Protein AF-A0A391PCW1-F1 (afdb_monomer)

Structure (mmCIF, N/CA/C/O backbone):
data_AF-A0A391PCW1-F1
#
_entry.id   AF-A0A391PCW1-F1
#
loop_
_atom_site.group_PDB
_atom_site.id
_atom_site.type_symbol
_atom_site.label_atom_id
_atom_site.label_alt_id
_atom_site.label_comp_id
_atom_site.label_asym_id
_atom_site.label_entity_id
_atom_site.label_seq_id
_atom_site.pdbx_PDB_ins_code
_atom_site.Cartn_x
_atom_site.Cartn_y
_atom_site.Cartn_z
_atom_site.occupancy
_atom_site.B_iso_or_equiv
_atom_site.auth_seq_id
_atom_site.auth_comp_id
_atom_site.auth_asym_id
_atom_site.auth_atom_id
_atom_site.pdbx_PDB_model_num
ATOM 1 N N . MET A 1 1 ? -11.273 5.932 2.622 1.00 95.50 1 MET A N 1
ATOM 2 C CA . MET A 1 1 ? -10.187 6.871 2.271 1.00 95.50 1 MET A CA 1
ATOM 3 C C . MET A 1 1 ? -9.522 6.354 1.014 1.00 95.50 1 MET A C 1
ATOM 5 O O . MET A 1 1 ? -9.221 5.172 0.976 1.00 95.50 1 MET A O 1
ATOM 9 N N . LEU A 1 2 ? -9.324 7.202 0.009 1.00 98.12 2 LEU A N 1
ATOM 10 C CA . LEU A 1 2 ? -8.664 6.856 -1.251 1.00 98.12 2 LEU A CA 1
ATOM 11 C C . LEU A 1 2 ? -7.501 7.824 -1.465 1.00 98.12 2 LEU A C 1
ATOM 13 O O . LEU A 1 2 ? -7.698 9.030 -1.314 1.00 98.12 2 LEU A O 1
ATOM 17 N N . PHE A 1 3 ? -6.322 7.307 -1.794 1.00 98.06 3 PHE A N 1
ATOM 18 C CA . PHE A 1 3 ? -5.142 8.116 -2.096 1.00 98.06 3 PHE A CA 1
ATOM 19 C C . PHE A 1 3 ? -4.293 7.480 -3.202 1.00 98.06 3 PHE A C 1
ATOM 21 O O . PHE A 1 3 ? -4.385 6.274 -3.450 1.00 98.06 3 PHE A O 1
ATOM 28 N N . SER A 1 4 ? -3.486 8.301 -3.878 1.00 98.19 4 SER A N 1
ATOM 29 C CA . SER A 1 4 ? -2.554 7.831 -4.902 1.00 98.19 4 SER A CA 1
ATOM 30 C C . SER A 1 4 ? -1.319 7.191 -4.272 1.00 98.19 4 SER A C 1
ATOM 32 O O . SER A 1 4 ? -0.829 7.610 -3.222 1.00 98.19 4 SER A O 1
ATOM 34 N N . TRP A 1 5 ? -0.821 6.147 -4.920 1.00 98.25 5 TRP A N 1
ATOM 35 C CA . TRP A 1 5 ? 0.445 5.508 -4.615 1.00 98.25 5 TRP A CA 1
ATOM 36 C C . TRP A 1 5 ? 1.446 5.877 -5.706 1.00 98.25 5 TRP A C 1
ATOM 38 O O . TRP A 1 5 ? 1.490 5.283 -6.788 1.00 98.25 5 TRP A O 1
ATOM 48 N N . ASP A 1 6 ? 2.266 6.869 -5.385 1.00 98.25 6 ASP A N 1
ATOM 49 C CA . ASP A 1 6 ? 3.205 7.488 -6.318 1.00 9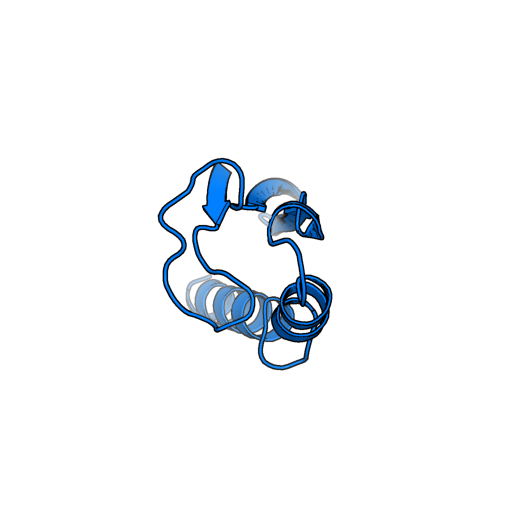8.25 6 ASP A CA 1
ATOM 50 C C . ASP A 1 6 ? 4.594 6.844 -6.210 1.00 98.25 6 ASP A C 1
ATOM 52 O O . ASP A 1 6 ? 5.609 7.524 -6.299 1.00 98.25 6 ASP A O 1
ATOM 56 N N . ILE A 1 7 ? 4.666 5.535 -5.940 1.00 97.69 7 ILE A N 1
ATOM 57 C CA . ILE A 1 7 ? 5.930 4.801 -5.792 1.00 97.69 7 ILE A CA 1
ATOM 58 C C . ILE A 1 7 ? 5.989 3.682 -6.830 1.00 97.69 7 ILE A C 1
ATOM 60 O O . ILE A 1 7 ? 5.194 2.741 -6.785 1.00 97.69 7 ILE A O 1
ATOM 64 N N . GLY A 1 8 ? 6.955 3.783 -7.743 1.00 96.44 8 GLY A N 1
ATOM 65 C CA . GLY A 1 8 ? 7.132 2.843 -8.848 1.00 96.44 8 GLY A CA 1
ATOM 66 C C . GLY A 1 8 ? 7.882 1.552 -8.481 1.00 96.44 8 GLY A C 1
ATOM 67 O O . GLY A 1 8 ? 8.280 1.351 -7.331 1.00 96.44 8 GLY A O 1
ATOM 68 N N . PRO A 1 9 ? 8.175 0.683 -9.471 1.00 97.00 9 PRO A N 1
ATOM 69 C CA . PRO A 1 9 ? 8.851 -0.609 -9.269 1.00 97.00 9 PRO A CA 1
ATOM 70 C C . PRO A 1 9 ? 10.263 -0.517 -8.679 1.00 97.00 9 PRO A C 1
ATOM 72 O O . PRO A 1 9 ? 10.783 -1.492 -8.141 1.00 97.00 9 PRO A O 1
ATOM 75 N N . THR A 1 10 ? 10.889 0.655 -8.775 1.00 96.12 10 THR A N 1
ATOM 76 C CA . THR A 1 10 ? 12.200 0.963 -8.190 1.00 96.12 10 THR A CA 1
ATOM 77 C C . THR A 1 10 ? 12.120 1.406 -6.727 1.00 96.12 10 THR A C 1
ATOM 79 O O . THR A 1 10 ? 13.151 1.734 -6.140 1.00 96.12 10 THR A O 1
ATOM 82 N N . TRP A 1 11 ? 10.919 1.439 -6.137 1.00 95.94 11 TRP A N 1
ATOM 83 C CA . TRP A 1 11 ? 10.649 1.971 -4.796 1.00 95.94 11 TRP A CA 1
ATOM 84 C C . TRP A 1 11 ? 11.056 3.440 -4.623 1.00 95.94 11 TRP A C 1
ATOM 86 O O . TRP A 1 11 ? 11.408 3.881 -3.532 1.00 95.94 11 TRP A O 1
ATOM 96 N N . GLN A 1 12 ? 11.023 4.196 -5.718 1.00 97.25 12 GLN A N 1
ATOM 97 C CA . GLN A 1 12 ? 11.235 5.640 -5.752 1.00 97.25 12 GLN A CA 1
ATOM 98 C C . GLN A 1 12 ? 9.941 6.343 -6.151 1.00 97.25 12 GLN A C 1
ATOM 100 O O . GLN A 1 12 ? 9.040 5.719 -6.713 1.00 97.25 12 GLN A O 1
ATOM 105 N N . VAL A 1 13 ? 9.879 7.646 -5.879 1.00 97.81 13 VAL A N 1
ATOM 106 C CA . VAL A 1 13 ? 8.745 8.482 -6.276 1.00 97.81 13 VAL A CA 1
ATOM 107 C C . VAL A 1 13 ? 8.609 8.491 -7.803 1.00 97.81 13 VAL A C 1
ATOM 109 O O . VAL A 1 13 ? 9.575 8.769 -8.513 1.00 97.81 13 VAL A O 1
ATOM 112 N N . GLU A 1 14 ? 7.409 8.195 -8.290 1.00 97.44 14 GLU A N 1
ATOM 113 C CA . GLU A 1 14 ? 6.976 8.351 -9.676 1.00 97.44 14 GLU A CA 1
ATOM 114 C C . GLU A 1 14 ? 6.318 9.726 -9.833 1.00 97.44 14 GLU A C 1
ATOM 116 O O . GLU A 1 14 ? 5.464 10.116 -9.039 1.00 97.44 14 GLU A O 1
ATOM 121 N N . SER A 1 15 ? 6.754 10.486 -10.835 1.00 96.81 15 SER A N 1
ATOM 122 C CA . SER A 1 15 ? 6.302 11.860 -11.065 1.00 96.81 15 SER A CA 1
ATOM 123 C C . SER A 1 15 ? 5.226 11.966 -12.138 1.00 96.81 15 SER A C 1
ATOM 125 O O . SER A 1 15 ? 4.546 12.989 -12.197 1.00 96.81 15 SER A O 1
ATOM 127 N N . ASP A 1 16 ? 5.063 10.938 -12.973 1.00 97.25 16 ASP A N 1
ATOM 128 C CA . ASP A 1 16 ? 3.994 10.826 -13.961 1.00 97.25 16 ASP A CA 1
ATOM 129 C C . ASP A 1 16 ? 2.729 10.235 -13.308 1.00 97.25 16 ASP A C 1
ATOM 131 O O . ASP A 1 16 ? 2.686 9.029 -13.051 1.00 97.25 16 ASP A O 1
ATOM 135 N N . PRO A 1 17 ? 1.655 11.024 -13.089 1.00 95.44 17 PRO A N 1
ATOM 136 C CA . PRO A 1 17 ? 0.419 10.524 -12.482 1.00 95.44 17 PRO A CA 1
ATOM 137 C C . PRO A 1 17 ? -0.269 9.429 -13.311 1.00 95.44 17 PRO A C 1
ATOM 139 O O . PRO A 1 17 ? -1.087 8.677 -12.790 1.00 95.44 17 PRO A O 1
ATOM 142 N N . GLY A 1 18 ? 0.044 9.314 -14.609 1.00 97.31 18 GLY A N 1
ATOM 143 C CA . GLY A 1 18 ? -0.451 8.227 -15.456 1.00 97.31 18 GLY A CA 1
ATOM 144 C C . GLY A 1 18 ? 0.161 6.864 -15.118 1.00 97.31 18 GLY A C 1
ATOM 145 O O . GLY A 1 18 ? -0.363 5.838 -15.558 1.00 97.31 18 GLY A O 1
ATOM 146 N N . LYS A 1 19 ? 1.244 6.850 -14.333 1.00 97.81 19 LYS A N 1
ATOM 147 C CA . LYS A 1 19 ? 1.970 5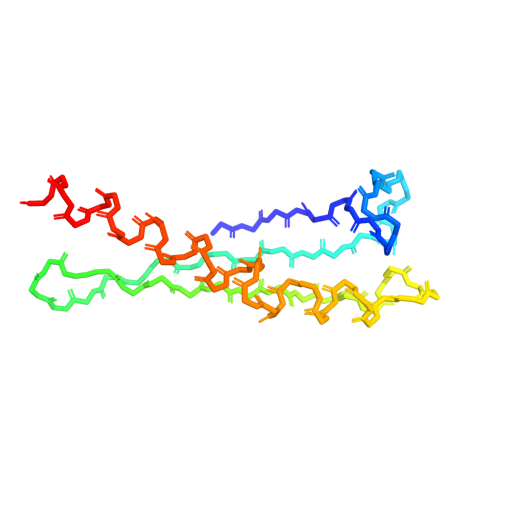.650 -13.905 1.00 97.81 19 LYS A CA 1
ATOM 148 C C . LYS A 1 19 ? 1.817 5.337 -12.423 1.00 97.81 19 LYS A C 1
ATOM 150 O O . LYS A 1 19 ? 2.517 4.467 -11.922 1.00 97.81 19 LYS A O 1
ATOM 155 N N . THR A 1 20 ? 0.906 6.004 -11.723 1.00 98.31 20 THR A N 1
ATOM 156 C CA . THR A 1 20 ? 0.659 5.754 -10.301 1.00 98.31 20 THR A CA 1
ATOM 157 C C . THR A 1 20 ? -0.506 4.786 -10.106 1.00 98.31 20 THR A C 1
ATOM 159 O O . THR A 1 20 ? -1.372 4.617 -10.974 1.00 98.31 20 THR A O 1
ATOM 162 N N . SER A 1 21 ? -0.512 4.111 -8.960 1.00 98.50 21 SER A N 1
ATOM 163 C CA . SER A 1 21 ? -1.603 3.233 -8.527 1.00 98.50 21 SER A CA 1
ATOM 164 C C . SER A 1 21 ? -2.418 3.906 -7.424 1.00 98.50 21 SER A C 1
ATOM 166 O O . SER A 1 21 ? -2.190 5.063 -7.077 1.00 98.50 21 SER A O 1
ATOM 168 N N . GLU A 1 22 ? -3.407 3.206 -6.878 1.00 98.62 22 GLU A N 1
ATOM 169 C CA . GLU A 1 22 ? -4.272 3.742 -5.828 1.00 98.62 22 GLU A CA 1
ATOM 170 C C . GLU A 1 22 ? -4.381 2.774 -4.661 1.00 98.62 22 GLU A C 1
ATOM 172 O O . GLU A 1 22 ? -4.454 1.557 -4.853 1.00 98.62 22 GLU A O 1
ATOM 177 N N . VAL A 1 23 ? -4.482 3.336 -3.460 1.00 98.75 23 VAL A N 1
ATOM 178 C CA . VAL A 1 23 ? -4.800 2.591 -2.246 1.00 98.75 23 VAL A CA 1
ATOM 179 C C . VAL A 1 23 ? -6.110 3.112 -1.680 1.00 98.75 23 VAL A C 1
ATOM 181 O O . VAL A 1 23 ? -6.268 4.302 -1.393 1.00 98.75 23 VAL A O 1
ATOM 184 N N . GLU A 1 24 ? -7.053 2.199 -1.491 1.00 98.75 24 GLU A N 1
ATOM 185 C CA . GLU A 1 24 ? -8.302 2.463 -0.800 1.00 98.75 24 GLU A CA 1
ATOM 186 C C . GLU A 1 24 ? -8.32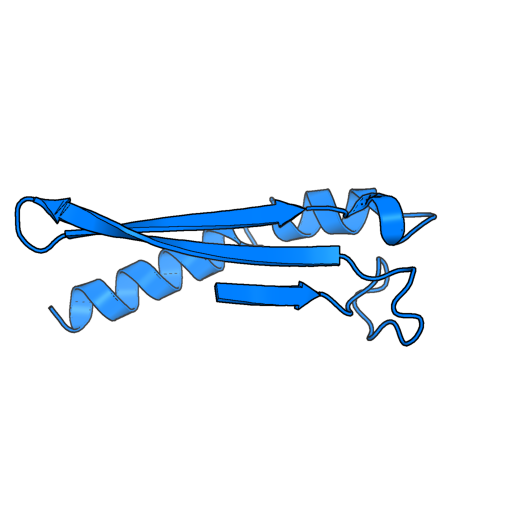6 1.738 0.543 1.00 98.75 24 GLU A C 1
ATOM 188 O O . GLU A 1 24 ? -8.082 0.538 0.619 1.00 98.75 24 GLU A O 1
ATOM 193 N N . VAL A 1 25 ? -8.663 2.469 1.603 1.00 98.44 25 VAL A N 1
ATOM 194 C CA . VAL A 1 25 ? -8.894 1.922 2.942 1.00 98.44 25 VAL A CA 1
ATOM 195 C C . VAL A 1 25 ? -10.335 2.202 3.346 1.00 98.44 25 VAL A C 1
ATOM 197 O O . VAL A 1 25 ? -10.761 3.364 3.397 1.00 98.44 25 VAL A O 1
ATOM 200 N N . ARG A 1 26 ? -11.096 1.151 3.643 1.00 98.31 26 ARG A N 1
ATOM 201 C CA . ARG A 1 26 ? -12.500 1.226 4.060 1.00 98.31 26 ARG A CA 1
ATOM 202 C C . ARG A 1 26 ? -12.634 0.726 5.494 1.00 98.31 26 ARG A C 1
ATOM 204 O O . ARG A 1 26 ? -12.157 -0.352 5.823 1.00 98.31 26 ARG A O 1
ATOM 211 N N . PHE A 1 27 ? -13.300 1.517 6.330 1.00 97.81 27 PHE A N 1
ATOM 212 C 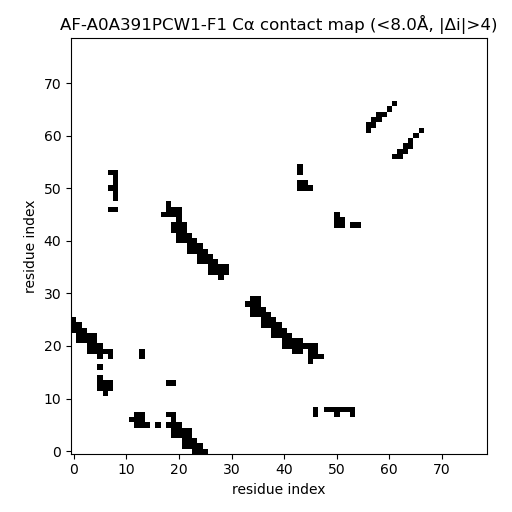CA . PHE A 1 27 ? -13.623 1.169 7.712 1.00 97.81 27 PHE A CA 1
ATOM 213 C C . PHE A 1 27 ? -15.116 0.871 7.792 1.00 97.81 27 PHE A C 1
ATOM 215 O O . PHE A 1 27 ? -15.936 1.732 7.470 1.00 97.81 27 PHE A O 1
ATOM 222 N N . THR A 1 28 ? -15.463 -0.341 8.208 1.00 98.12 28 THR A N 1
ATOM 223 C CA . THR A 1 28 ? -16.849 -0.780 8.377 1.00 98.12 28 THR A CA 1
ATOM 224 C C . THR A 1 28 ? -17.082 -1.097 9.844 1.00 98.12 28 THR A C 1
ATOM 226 O O . THR A 1 28 ? -16.405 -1.961 10.397 1.00 98.12 28 THR A O 1
ATOM 229 N N . ALA A 1 29 ? -18.024 -0.404 10.481 1.00 97.44 29 ALA A N 1
ATOM 230 C CA . ALA A 1 29 ? -18.422 -0.736 11.844 1.00 97.44 29 ALA A CA 1
ATOM 231 C C . ALA A 1 29 ? -19.047 -2.142 11.885 1.00 97.44 29 ALA A C 1
ATOM 233 O O . ALA A 1 29 ? -19.897 -2.473 11.056 1.00 97.44 29 ALA A O 1
ATOM 234 N N . GLU A 1 30 ? -18.634 -2.952 12.855 1.00 96.62 30 GLU A N 1
ATOM 235 C CA . GLU A 1 30 ? -19.198 -4.270 13.156 1.00 96.62 30 GLU A CA 1
ATOM 236 C C . GLU A 1 30 ? -19.802 -4.283 14.575 1.00 96.62 30 GLU A C 1
ATOM 238 O O . GLU A 1 30 ? -19.827 -3.266 15.274 1.00 96.62 30 GLU A O 1
ATOM 243 N N . SER A 1 31 ? -20.351 -5.426 15.004 1.00 94.44 31 SER A N 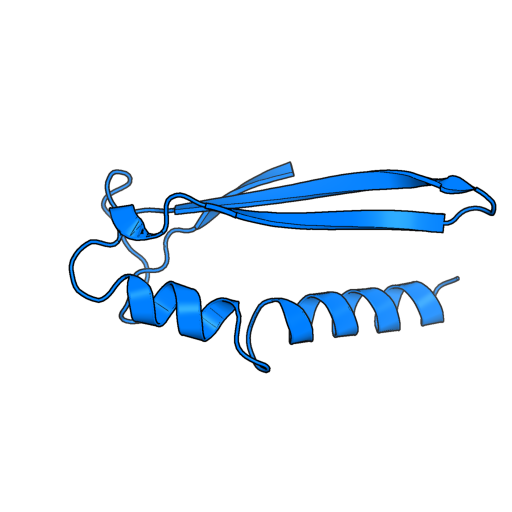1
ATOM 244 C CA . SER A 1 31 ? -20.875 -5.573 16.366 1.00 94.44 31 SER A CA 1
ATOM 245 C C . SER A 1 31 ? -19.764 -5.475 17.416 1.00 94.44 31 SER A C 1
ATOM 247 O O . SER A 1 31 ? -18.580 -5.662 17.127 1.00 94.44 31 SER A O 1
ATOM 249 N N . ASP A 1 32 ? -20.164 -5.233 18.665 1.00 91.81 32 ASP A N 1
ATOM 250 C CA . ASP A 1 32 ? -19.273 -5.285 19.833 1.00 91.81 32 ASP A CA 1
ATOM 251 C C . ASP A 1 32 ? -18.148 -4.236 19.799 1.00 91.81 32 ASP A C 1
ATOM 253 O O . ASP A 1 32 ? -17.053 -4.467 20.300 1.00 91.81 32 ASP A O 1
ATOM 257 N N . GLY A 1 33 ? -18.405 -3.084 19.167 1.00 89.81 33 GLY A N 1
ATOM 258 C CA . GLY A 1 33 ? -17.429 -1.994 19.055 1.00 89.81 33 GLY A CA 1
ATOM 259 C C . GLY A 1 33 ? -16.260 -2.292 18.112 1.00 89.81 33 GLY A C 1
ATOM 260 O O . GLY A 1 33 ? -15.300 -1.527 18.071 1.00 89.81 33 GLY A O 1
ATOM 261 N N . ARG A 1 34 ? -16.323 -3.385 17.341 1.00 93.69 34 ARG A N 1
ATOM 262 C CA . ARG A 1 34 ? -15.282 -3.749 16.377 1.00 93.69 34 ARG A CA 1
ATOM 263 C C . ARG A 1 34 ? -15.432 -2.960 15.082 1.00 93.69 34 ARG A C 1
ATOM 265 O O . ARG A 1 34 ? -16.523 -2.549 14.697 1.00 93.69 34 ARG A O 1
ATOM 272 N N . THR A 1 35 ? -14.318 -2.784 14.382 1.00 96.06 35 THR A N 1
ATOM 273 C CA . THR A 1 35 ? -14.287 -2.183 13.047 1.00 96.06 35 THR A CA 1
ATOM 274 C C . THR A 1 35 ? -13.506 -3.097 12.115 1.00 96.06 35 THR A C 1
ATOM 276 O O . THR A 1 35 ? -12.347 -3.407 12.388 1.00 96.06 35 THR A O 1
ATOM 279 N N . ARG A 1 36 ? -14.117 -3.513 11.002 1.00 96.75 36 ARG A N 1
ATOM 280 C CA . ARG A 1 36 ? -13.396 -4.180 9.915 1.00 96.75 36 ARG A CA 1
ATOM 281 C C . ARG A 1 36 ? -12.693 -3.135 9.062 1.00 96.75 36 ARG A C 1
ATOM 283 O O . ARG A 1 36 ? -13.319 -2.169 8.622 1.00 96.75 36 ARG A O 1
ATOM 290 N N . VAL A 1 37 ? -11.407 -3.356 8.818 1.00 97.50 37 VAL A N 1
ATOM 291 C CA . VAL A 1 37 ? -10.583 -2.521 7.943 1.00 97.50 37 VAL A CA 1
ATOM 292 C C . VAL A 1 37 ? -10.245 -3.315 6.691 1.00 97.50 37 VAL A C 1
ATOM 294 O O . VAL A 1 37 ? -9.543 -4.319 6.762 1.00 97.50 37 VAL A O 1
ATOM 297 N N . ASP A 1 38 ? -10.745 -2.854 5.550 1.00 98.06 38 ASP A N 1
ATOM 298 C CA . ASP A 1 38 ? -10.449 -3.414 4.235 1.00 98.06 38 ASP A CA 1
ATOM 299 C C . ASP A 1 38 ? -9.445 -2.493 3.522 1.00 98.06 38 ASP A C 1
ATOM 301 O O . ASP A 1 38 ? -9.704 -1.294 3.387 1.00 98.06 38 ASP A O 1
ATOM 305 N N . LEU A 1 39 ? -8.312 -3.037 3.062 1.00 98.44 39 LEU A N 1
ATOM 306 C CA . LEU A 1 39 ? -7.324 -2.324 2.244 1.00 98.44 39 LEU A CA 1
ATOM 307 C C . LEU A 1 39 ? -7.261 -2.950 0.852 1.00 98.44 39 LEU A C 1
ATOM 309 O O . LEU A 1 39 ? -7.061 -4.153 0.713 1.00 98.44 39 LEU A O 1
ATOM 313 N N . GLU A 1 40 ? -7.387 -2.120 -0.177 1.00 98.50 40 GLU A N 1
ATOM 314 C CA . GLU A 1 40 ? -7.274 -2.515 -1.577 1.00 98.50 40 GLU A CA 1
ATOM 315 C C . GLU A 1 40 ? -6.208 -1.664 -2.269 1.00 98.50 40 GLU A C 1
ATOM 317 O O . GLU A 1 40 ? -6.286 -0.437 -2.256 1.00 98.50 40 GLU A O 1
ATOM 322 N N . HIS A 1 41 ? -5.220 -2.313 -2.886 1.00 98.44 41 HIS A N 1
ATOM 323 C CA . HIS A 1 41 ? -4.227 -1.662 -3.739 1.00 98.44 41 HIS A CA 1
ATOM 324 C C . HIS A 1 41 ? -4.486 -2.083 -5.189 1.00 98.44 41 HIS A C 1
ATOM 326 O O . HIS A 1 41 ? -4.300 -3.247 -5.542 1.00 98.44 41 HIS A O 1
ATOM 332 N N . ARG A 1 42 ? -4.940 -1.147 -6.026 1.00 98.19 42 ARG A N 1
ATOM 333 C CA . ARG A 1 42 ? -5.387 -1.416 -7.404 1.00 98.19 42 ARG A CA 1
ATOM 334 C C . ARG A 1 42 ? -4.650 -0.562 -8.427 1.00 98.19 42 ARG A C 1
ATOM 336 O O . ARG A 1 42 ? -3.972 0.397 -8.073 1.00 98.19 42 ARG A O 1
ATOM 343 N N . HIS A 1 43 ? -4.819 -0.902 -9.703 1.00 98.38 43 HIS A N 1
ATOM 344 C CA . HIS A 1 43 ? -4.168 -0.240 -10.840 1.00 98.38 43 HIS A CA 1
ATOM 345 C C . HIS A 1 43 ? -2.641 -0.357 -10.853 1.00 98.38 43 HIS A C 1
ATOM 347 O O . HIS A 1 43 ? -1.946 0.498 -11.400 1.00 98.38 43 HIS A O 1
ATOM 353 N N . LEU A 1 44 ? -2.108 -1.422 -10.252 1.00 98.31 44 LEU A N 1
ATOM 354 C CA . LEU A 1 44 ? -0.670 -1.666 -10.179 1.00 98.31 44 LEU A CA 1
ATOM 355 C C . LEU A 1 44 ? -0.041 -1.773 -11.573 1.00 98.31 44 LEU A C 1
ATOM 357 O O . LEU A 1 44 ? 1.078 -1.323 -11.775 1.00 98.31 44 LEU A O 1
ATOM 361 N N . GLU A 1 45 ? -0.771 -2.284 -12.562 1.00 98.25 45 GLU A N 1
ATOM 362 C CA . GLU A 1 45 ? -0.322 -2.384 -13.950 1.00 98.25 45 GLU A CA 1
ATOM 363 C C . GLU A 1 45 ? 0.078 -1.041 -14.586 1.00 98.25 45 GLU A C 1
ATOM 365 O O . GLU A 1 45 ? 0.860 -1.036 -15.541 1.00 98.25 45 GLU A O 1
ATOM 370 N N . ARG A 1 46 ? -0.396 0.096 -14.047 1.00 98.31 46 ARG A N 1
ATOM 371 C CA . ARG A 1 46 ? -0.027 1.444 -14.515 1.00 98.31 46 ARG A CA 1
ATOM 372 C C . ARG A 1 46 ? 1.455 1.762 -14.312 1.00 98.31 46 ARG A C 1
ATOM 374 O O . ARG A 1 46 ? 2.016 2.508 -15.109 1.00 98.31 46 ARG A O 1
ATOM 381 N N . HIS A 1 47 ? 2.116 1.115 -13.348 1.00 97.81 47 HIS A N 1
ATOM 382 C CA . HIS A 1 47 ? 3.559 1.260 -13.090 1.00 97.81 47 HIS A CA 1
ATOM 383 C C . HIS A 1 47 ? 4.451 0.786 -14.250 1.00 97.81 47 HIS A C 1
ATOM 385 O O . HIS A 1 47 ? 5.665 0.986 -14.236 1.00 97.81 47 HIS A O 1
ATOM 391 N N . GLY A 1 48 ? 3.876 0.147 -15.273 1.00 97.00 48 GLY A N 1
ATOM 392 C CA . GLY A 1 48 ? 4.593 -0.253 -16.477 1.00 97.00 48 GLY A CA 1
ATOM 393 C C . GLY A 1 48 ? 5.524 -1.444 -16.249 1.00 97.00 48 GLY A C 1
ATOM 394 O O . GLY A 1 48 ? 5.197 -2.400 -15.543 1.00 97.00 48 GLY A O 1
ATOM 395 N N . ALA A 1 49 ? 6.682 -1.448 -16.910 1.00 97.38 49 ALA A N 1
ATOM 396 C CA . ALA A 1 49 ? 7.614 -2.568 -16.823 1.00 97.38 49 ALA A CA 1
ATOM 397 C C . ALA A 1 49 ? 8.085 -2.783 -15.374 1.00 97.38 49 ALA A C 1
ATOM 399 O O . ALA A 1 49 ? 8.609 -1.876 -14.739 1.00 97.38 49 ALA A O 1
ATOM 400 N N . GLY A 1 50 ? 7.910 -4.004 -14.865 1.00 96.56 50 GLY A N 1
ATOM 401 C CA . GLY A 1 50 ? 8.269 -4.353 -13.490 1.00 96.56 50 GLY A CA 1
ATOM 402 C C . GLY A 1 50 ? 7.149 -4.170 -12.466 1.00 96.56 50 GLY A C 1
ATOM 403 O O . GLY A 1 50 ? 7.356 -4.530 -11.319 1.00 96.56 50 GLY A O 1
ATOM 404 N N . TRP A 1 51 ? 5.946 -3.722 -12.846 1.00 98.12 51 TRP A N 1
ATOM 405 C CA . TRP A 1 51 ? 4.847 -3.503 -11.892 1.00 98.12 51 TRP A CA 1
ATOM 406 C C . TRP A 1 51 ? 4.535 -4.691 -10.967 1.00 98.12 51 TRP A C 1
ATOM 408 O O . TRP A 1 51 ? 4.136 -4.501 -9.821 1.00 98.12 51 TRP A O 1
ATOM 418 N N . ARG A 1 52 ? 4.748 -5.928 -11.436 1.00 98.12 52 ARG A N 1
ATOM 419 C CA . ARG A 1 52 ? 4.545 -7.139 -10.629 1.0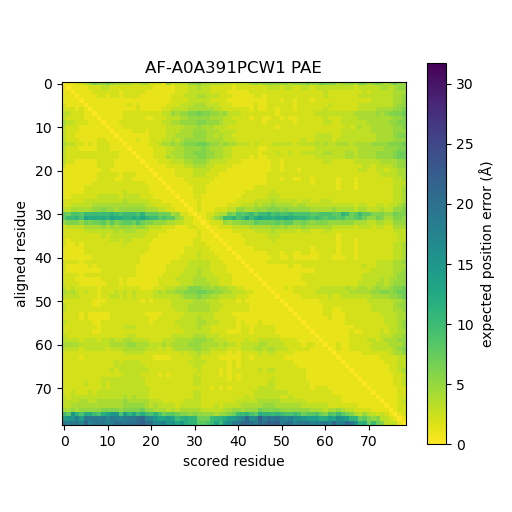0 98.12 52 ARG A CA 1
ATOM 420 C C . ARG A 1 52 ? 5.430 -7.177 -9.384 1.00 98.12 52 ARG A C 1
ATOM 422 O O . ARG A 1 52 ? 4.972 -7.670 -8.367 1.00 98.12 52 ARG A O 1
ATOM 429 N N . SER A 1 53 ? 6.633 -6.596 -9.413 1.00 97.12 53 SER A N 1
ATOM 430 C CA . SER A 1 53 ? 7.472 -6.520 -8.211 1.00 97.12 53 SER A CA 1
ATOM 431 C C . SER A 1 53 ? 6.882 -5.595 -7.147 1.00 97.1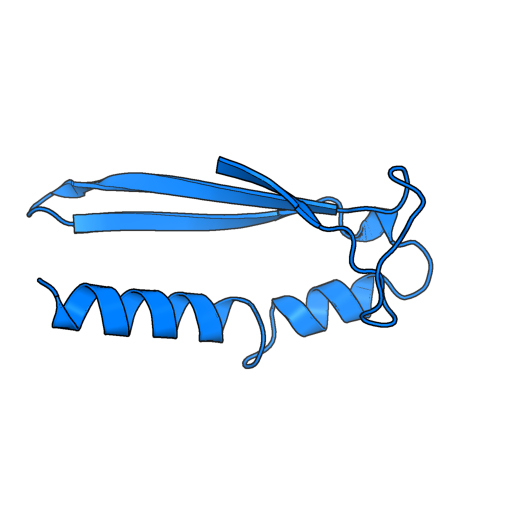2 53 SER A C 1
ATOM 433 O O . SER A 1 53 ? 7.127 -5.810 -5.963 1.00 97.12 53 SER A O 1
ATOM 435 N N . VAL A 1 54 ? 6.096 -4.585 -7.548 1.00 97.75 54 VAL A N 1
ATOM 436 C CA . VAL A 1 54 ? 5.313 -3.776 -6.604 1.00 97.75 54 VAL A CA 1
ATOM 437 C C . VAL A 1 54 ? 4.231 -4.649 -5.984 1.00 97.75 54 VAL A C 1
ATOM 439 O O . VAL A 1 54 ? 4.136 -4.684 -4.765 1.00 97.75 54 VAL A O 1
ATOM 442 N N . ALA A 1 55 ? 3.475 -5.394 -6.800 1.00 97.81 55 ALA A N 1
ATOM 443 C CA . ALA A 1 55 ? 2.437 -6.310 -6.320 1.00 97.81 55 ALA A CA 1
ATOM 444 C C . ALA A 1 55 ? 2.997 -7.341 -5.323 1.00 97.81 55 ALA A C 1
ATOM 446 O O . ALA A 1 55 ? 2.523 -7.416 -4.194 1.00 97.81 55 ALA A O 1
ATOM 447 N N . ASP A 1 56 ? 4.062 -8.052 -5.699 1.00 97.94 56 ASP A N 1
ATOM 448 C CA . ASP A 1 56 ? 4.713 -9.055 -4.851 1.00 97.94 56 ASP A CA 1
ATOM 449 C C . ASP A 1 56 ? 5.292 -8.428 -3.570 1.00 97.94 56 ASP A C 1
ATOM 451 O O . ASP A 1 56 ? 5.256 -9.025 -2.495 1.00 97.94 56 ASP A O 1
ATOM 455 N N . GLY A 1 57 ? 5.824 -7.206 -3.666 1.00 97.44 57 GLY A N 1
ATOM 456 C CA . GLY A 1 57 ? 6.391 -6.493 -2.525 1.00 97.44 57 GLY A CA 1
ATOM 457 C C . GLY A 1 57 ? 5.340 -6.028 -1.520 1.00 97.44 57 GLY A C 1
ATOM 458 O O . GLY A 1 57 ? 5.540 -6.182 -0.315 1.00 97.44 57 GLY A O 1
ATOM 459 N N . VAL A 1 58 ? 4.219 -5.477 -1.997 1.00 97.94 58 VAL A N 1
ATOM 460 C CA . VAL A 1 58 ? 3.141 -4.994 -1.120 1.00 97.94 58 VAL A CA 1
ATOM 461 C C . VAL A 1 58 ? 2.258 -6.126 -0.586 1.00 97.94 58 VAL A C 1
ATOM 463 O O . VAL A 1 58 ? 1.710 -5.970 0.501 1.00 97.94 58 VAL A O 1
ATOM 466 N N . ASP A 1 59 ? 2.145 -7.254 -1.295 1.00 97.25 59 ASP A N 1
ATOM 467 C CA . ASP A 1 59 ? 1.452 -8.467 -0.821 1.00 97.25 59 ASP A CA 1
ATOM 468 C C . ASP A 1 59 ? 2.344 -9.349 0.077 1.00 97.25 59 ASP A C 1
ATOM 470 O O . ASP A 1 59 ? 1.868 -10.134 0.896 1.00 97.25 59 ASP A O 1
ATOM 474 N N . GLY A 1 60 ? 3.666 -9.196 -0.030 1.00 97.25 60 GLY A N 1
ATOM 475 C CA . GLY A 1 60 ? 4.633 -9.945 0.762 1.00 97.25 60 GLY A CA 1
ATOM 476 C C . GLY A 1 60 ? 4.565 -9.670 2.270 1.00 97.25 60 GLY A C 1
ATOM 477 O O . GLY A 1 60 ? 4.002 -8.686 2.747 1.00 97.25 60 GLY A O 1
ATOM 478 N N . GLN A 1 61 ? 5.241 -10.516 3.054 1.00 95.81 61 GLN A N 1
ATOM 479 C CA . GLN A 1 61 ? 5.261 -10.444 4.528 1.00 95.81 61 GLN A CA 1
ATOM 480 C C . GLN A 1 61 ? 5.837 -9.138 5.098 1.00 95.81 61 GLN A C 1
ATOM 482 O O . GLN A 1 61 ? 5.647 -8.861 6.275 1.00 95.81 61 GLN A O 1
ATOM 487 N N . ALA A 1 62 ? 6.555 -8.351 4.294 1.00 95.88 62 ALA A N 1
ATOM 488 C CA . ALA A 1 62 ? 7.064 -7.033 4.672 1.00 95.88 62 ALA A CA 1
ATOM 489 C C . ALA A 1 62 ? 6.206 -5.865 4.135 1.00 95.88 62 ALA A C 1
ATOM 491 O O . ALA A 1 62 ? 6.540 -4.709 4.389 1.00 95.88 62 ALA A O 1
ATOM 492 N N . GLY A 1 63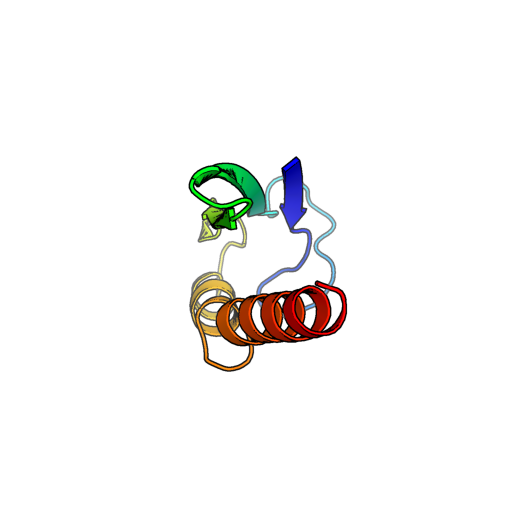 ? 5.129 -6.156 3.397 1.00 97.12 63 GLY A N 1
ATOM 493 C CA . GLY A 1 63 ? 4.213 -5.190 2.791 1.00 97.12 63 GLY A CA 1
ATOM 494 C C . GLY A 1 63 ? 2.985 -4.893 3.658 1.00 97.12 63 GLY A C 1
ATOM 495 O O . GLY A 1 63 ? 3.074 -4.807 4.886 1.00 97.12 63 GLY A O 1
ATOM 496 N N . TRP A 1 64 ? 1.815 -4.748 3.028 1.00 97.94 64 TRP A N 1
ATOM 497 C CA . TRP A 1 64 ? 0.549 -4.435 3.700 1.00 97.94 64 TRP A CA 1
ATOM 498 C C . TRP A 1 64 ? 0.197 -5.372 4.862 1.00 97.94 64 TRP A C 1
ATOM 500 O O . TRP A 1 64 ? -0.213 -4.843 5.900 1.00 97.94 64 TRP A O 1
ATOM 510 N N . PRO A 1 65 ? 0.397 -6.706 4.778 1.00 97.62 65 PRO A N 1
ATOM 511 C CA . PRO A 1 65 ? 0.104 -7.601 5.899 1.00 97.62 65 PRO A CA 1
ATOM 512 C C . PRO A 1 65 ? 0.819 -7.209 7.201 1.00 97.62 65 PRO A C 1
ATOM 514 O O . PRO A 1 65 ? 0.208 -7.213 8.271 1.00 97.62 65 PRO A O 1
ATOM 517 N N . LEU A 1 66 ? 2.092 -6.801 7.120 1.00 97.94 66 LEU A N 1
ATOM 518 C CA . LEU A 1 66 ? 2.867 -6.376 8.287 1.00 97.94 66 LEU A CA 1
ATOM 519 C C . LEU A 1 66 ? 2.303 -5.100 8.908 1.00 97.94 66 LEU A C 1
ATOM 521 O O . LEU A 1 66 ? 2.165 -5.012 10.129 1.00 97.94 66 LEU A O 1
ATOM 525 N N . TYR A 1 67 ? 1.998 -4.099 8.084 1.00 97.12 67 TYR A N 1
ATOM 526 C CA . TYR A 1 67 ? 1.540 -2.802 8.579 1.00 97.12 67 TYR A CA 1
ATOM 527 C C . TYR A 1 67 ? 0.104 -2.851 9.101 1.00 97.12 67 TYR A C 1
ATOM 529 O O . TYR A 1 67 ? -0.173 -2.218 10.118 1.00 97.12 67 TYR A O 1
ATOM 537 N N . LEU A 1 68 ? -0.778 -3.653 8.494 1.00 97.12 68 LEU A N 1
ATOM 538 C CA . LEU A 1 68 ? -2.119 -3.902 9.033 1.00 97.12 68 LEU A CA 1
ATOM 539 C C . LEU A 1 68 ? -2.051 -4.622 10.383 1.00 97.12 68 LEU A C 1
ATOM 541 O O . LEU A 1 68 ? -2.759 -4.233 11.311 1.00 97.12 68 LEU A O 1
ATOM 545 N N . LYS A 1 69 ? -1.150 -5.606 10.536 1.00 97.25 69 LYS A N 1
ATOM 546 C CA . LYS A 1 69 ? -0.908 -6.240 11.838 1.00 97.25 69 LYS A CA 1
ATOM 547 C C . LYS A 1 69 ? -0.404 -5.236 12.878 1.00 97.25 69 LYS A C 1
ATOM 549 O O . LYS A 1 69 ? -0.935 -5.196 13.980 1.00 97.25 69 LYS A O 1
ATOM 554 N N . ARG A 1 70 ? 0.586 -4.407 12.536 1.00 97.44 70 ARG A N 1
ATOM 555 C CA . ARG A 1 70 ? 1.114 -3.382 13.456 1.00 97.44 70 ARG A CA 1
ATOM 556 C C . ARG A 1 70 ? 0.051 -2.368 13.864 1.00 97.44 70 ARG A C 1
ATOM 558 O O . ARG A 1 70 ? -0.015 -2.004 15.029 1.00 97.44 70 ARG A O 1
ATOM 565 N N . TYR A 1 71 ? -0.777 -1.929 12.918 1.00 96.50 71 TYR A N 1
ATOM 566 C CA . TYR A 1 71 ? -1.900 -1.041 13.205 1.00 96.50 71 TYR A CA 1
ATOM 567 C C . TYR A 1 71 ? -2.890 -1.691 14.177 1.00 96.50 71 TYR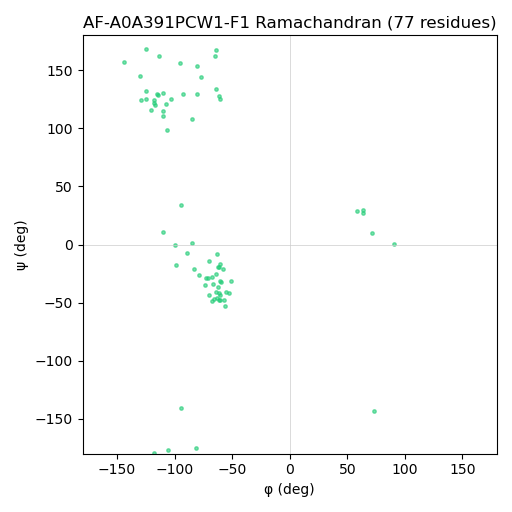 A C 1
ATOM 569 O O . TYR A 1 71 ? -3.257 -1.071 15.169 1.00 96.50 71 TYR A O 1
ATOM 577 N N . HIS A 1 72 ? -3.271 -2.947 13.925 1.00 95.81 72 HIS A N 1
ATOM 578 C CA . HIS A 1 72 ? -4.125 -3.708 14.833 1.00 95.81 72 HIS A CA 1
ATOM 579 C C . HIS A 1 72 ? -3.523 -3.801 16.239 1.00 95.81 72 HIS A C 1
ATOM 581 O O . HIS A 1 72 ? -4.226 -3.540 17.205 1.00 95.81 72 HIS A O 1
ATOM 587 N N . ASP A 1 73 ? -2.239 -4.155 16.353 1.00 96.81 73 ASP A N 1
ATOM 588 C CA . ASP A 1 73 ? -1.573 -4.322 17.648 1.00 96.81 73 ASP A CA 1
ATOM 589 C C . ASP A 1 73 ? -1.583 -3.004 18.451 1.00 96.81 73 ASP A C 1
ATOM 591 O O . ASP A 1 73 ? -1.957 -3.015 19.618 1.00 96.81 73 ASP A O 1
ATOM 595 N N . VAL A 1 74 ? -1.297 -1.860 17.811 1.00 97.12 74 VAL A N 1
ATOM 596 C CA . VAL A 1 74 ? -1.376 -0.535 18.460 1.00 97.12 74 VAL A CA 1
ATOM 597 C C . VAL A 1 74 ? -2.804 -0.204 18.900 1.00 97.12 74 VAL A C 1
ATOM 599 O O . VAL A 1 74 ? -3.017 0.244 20.019 1.00 97.12 74 VAL A O 1
ATOM 602 N N . VAL A 1 75 ? -3.802 -0.425 18.041 1.00 94.31 75 VAL A N 1
ATOM 603 C CA . VAL A 1 75 ? -5.203 -0.127 18.384 1.00 94.31 75 VAL A CA 1
ATOM 604 C C . VAL A 1 75 ? -5.717 -1.040 19.500 1.00 94.31 75 VAL A C 1
ATOM 606 O O . VAL A 1 75 ? -6.518 -0.601 20.317 1.00 94.31 75 VAL A O 1
ATOM 609 N N . ALA A 1 76 ? -5.259 -2.292 19.553 1.00 90.00 76 ALA A N 1
ATOM 610 C CA . ALA A 1 76 ? -5.633 -3.240 20.595 1.00 90.00 76 ALA A CA 1
ATOM 611 C C . ALA A 1 76 ? -5.020 -2.904 21.964 1.00 90.00 76 ALA A C 1
ATOM 613 O O . ALA A 1 76 ? -5.614 -3.249 22.979 1.00 90.00 76 ALA A O 1
ATOM 614 N N . GLU A 1 77 ? -3.855 -2.251 22.006 1.00 89.38 77 GLU A N 1
ATOM 615 C CA . GLU A 1 77 ? -3.251 -1.754 23.253 1.00 89.38 77 GLU A CA 1
ATOM 616 C C . GLU A 1 77 ? -3.992 -0.530 23.823 1.00 89.38 77 GLU A C 1
ATOM 618 O O . GLU A 1 77 ? -4.001 -0.330 25.035 1.00 89.38 77 GLU A O 1
ATOM 623 N N . GLU A 1 78 ? -4.621 0.272 22.960 1.00 77.75 78 GLU A N 1
ATOM 624 C CA . GLU A 1 78 ? -5.343 1.502 23.324 1.00 77.75 78 GLU A CA 1
ATOM 625 C C . GLU A 1 78 ? -6.834 1.279 23.667 1.00 77.75 78 GLU A C 1
ATOM 627 O O . GLU A 1 78 ? -7.515 2.225 24.071 1.00 77.75 78 GLU A O 1
ATOM 632 N N . ALA A 1 79 ? -7.360 0.062 23.473 1.00 69.12 79 ALA A N 1
ATOM 633 C CA . ALA A 1 79 ? -8.766 -0.306 23.694 1.00 69.12 79 ALA A CA 1
ATOM 634 C C . ALA A 1 79 ? -9.030 -0.838 25.113 1.00 69.12 79 ALA A C 1
ATOM 636 O O . ALA A 1 79 ? -10.078 -0.457 25.687 1.00 69.12 79 ALA A O 1
#

Foldseek 3Di:
DKDKAQAALVRDGHPDSQQIWMKDWDWDDDPPRDIDIDIDIDPLCSSPPNSVSVVCCQPDPNHPVVVVVVVVVVVVVVD

Secondary structure (DSSP, 8-state):
-EEEE-B-TTSSB---GGG-EEEEEEEEE-STT-EEEEEEEE-GGGG-TTHHHHHHHHHSTTSHHHHHHHHHHHHHH--

Mean predicted aligned error: 2.85 Å

Sequence (79 aa):
MLFSWDIGPTWQVESDPGKTSEVEVRFTAESDGRTRVDLEHRHLERHGAGWRSVADGVDGQAGWPLYLKRYHDVVAEEA

Nearest PDB structures (foldseek):
  5z4f-assembly1_A  TM=6.525E-01  e=2.652E-03  Streptomyces bottropensis
  3l1f-assembly1_A-2  TM=5.385E-01  e=2.729E+00  Bos taurus
  3l1e-assembly1_A-2  TM=5.396E-01  e=4.314E+00  Bos taurus
  5zho-assembly1_A  TM=5.041E-01  e=6.389E+00  Human rotavirus C/Bristol
  4po6-assembly1_A  TM=4.094E-01  e=4.314E+00  Homo sapiens

Radius of gyration: 14.7 Å; Cα contacts (8 Å, |Δi|>4): 106; chains: 1; bounding box: 33×22×40 Å

pLDDT: mean 96.39, std 4.2, range [69.12, 98.75]

Solvent-accessible surface area (backbone atoms only — not comparable to full-atom values): 4547 Å² total; per-residue (Å²): 92,77,48,78,37,45,58,33,57,84,76,42,81,49,85,54,77,84,36,33,26,37,40,38,44,46,79,42,84,50,75,94,86,38,68,50,77,48,79,48,80,45,58,50,72,41,37,47,85,56,19,64,57,43,52,53,47,42,70,28,80,86,19,52,62,41,53,53,49,52,51,49,54,54,54,62,74,76,106